Protein AF-A0A963ST55-F1 (afdb_monomer_lite)

Foldseek 3Di:
DPDDPPPVPPPVPDDPPVPPPPPQDPLVVVLVPLLSSLVSVLVVQFQQSLQVQLVVCVVVLVNVSNLVSLVSQQDDDPDPDDDPPDCPVVHDVVSDDDDPVVLPDGTNSSSLVVQLVCQCVVRVHDRDNPSSVVSVVSNVVD

pLDDT: mean 76.6, std 19.97, range [40.03, 98.5]

Sequence (142 aa):
MKKIVWIISILFGSFYLASCGTMHTDCTTLINDRDAYRQCTANQGNAVSQFELGVAAFDREDYKTAISWLKRAAKPRLTKREAYIDQPTGSRRDLAYEEDKNMGTPGHQGAQRLLVRIYEEGIGVPVNHKEAERYRQMIQAQ

Radius of gyration: 22.93 Å; chains: 1; bounding box: 87×28×39 Å

Structure (mmCIF, N/CA/C/O backbone):
data_AF-A0A963ST55-F1
#
_entry.id   AF-A0A963ST55-F1
#
loop_
_atom_site.group_PDB
_atom_site.id
_atom_site.type_symbol
_atom_site.label_atom_id
_atom_site.label_alt_id
_atom_site.label_comp_id
_atom_site.label_asym_id
_atom_site.label_entity_id
_atom_site.label_seq_id
_atom_site.pdbx_PDB_ins_code
_atom_site.Cartn_x
_atom_site.Cartn_y
_atom_site.Cartn_z
_atom_site.occupancy
_atom_site.B_iso_or_equiv
_atom_site.auth_seq_id
_atom_site.auth_comp_id
_atom_site.auth_asym_id
_atom_site.auth_atom_id
_atom_site.pdbx_PDB_model_num
ATOM 1 N N . MET A 1 1 ? 72.071 3.417 16.080 1.00 48.00 1 MET A N 1
ATOM 2 C CA . MET A 1 1 ? 70.942 4.041 15.350 1.00 48.00 1 MET A CA 1
ATOM 3 C C . MET A 1 1 ? 70.194 2.990 14.521 1.00 48.00 1 MET A C 1
ATOM 5 O O . MET A 1 1 ? 70.313 2.976 13.309 1.00 48.00 1 MET A O 1
ATOM 9 N N . LYS A 1 2 ? 69.488 2.048 15.161 1.00 49.12 2 LYS A N 1
ATOM 10 C CA . LYS A 1 2 ? 68.652 1.020 14.501 1.00 49.12 2 LYS A CA 1
ATOM 11 C C . LYS A 1 2 ? 67.560 0.561 15.483 1.00 49.12 2 LYS A C 1
ATOM 13 O O . LYS A 1 2 ? 67.563 -0.578 15.923 1.00 49.12 2 LYS A O 1
ATOM 18 N N . LYS A 1 3 ? 66.715 1.490 15.946 1.00 48.88 3 LYS A N 1
ATOM 19 C CA . LYS A 1 3 ? 65.596 1.218 16.878 1.00 48.88 3 LYS A CA 1
ATOM 20 C C . LYS A 1 3 ? 64.367 2.107 16.599 1.00 48.88 3 LYS A C 1
ATOM 22 O O . LYS A 1 3 ? 63.701 2.534 17.527 1.00 48.88 3 LYS A O 1
ATOM 27 N N . ILE A 1 4 ? 64.102 2.438 15.329 1.00 51.84 4 ILE A N 1
ATOM 28 C CA . ILE A 1 4 ? 62.965 3.305 14.928 1.00 51.84 4 ILE A CA 1
ATOM 29 C C . ILE A 1 4 ? 62.045 2.620 13.892 1.00 51.84 4 ILE A C 1
ATOM 31 O O . ILE A 1 4 ? 60.977 3.118 13.571 1.00 51.84 4 ILE A O 1
ATOM 35 N N . VAL A 1 5 ? 62.386 1.418 13.416 1.00 49.50 5 VAL A N 1
ATOM 36 C CA . VAL A 1 5 ? 61.607 0.732 12.361 1.00 49.50 5 VAL A CA 1
ATOM 37 C C . VAL A 1 5 ? 60.425 -0.092 12.914 1.00 49.50 5 VAL A C 1
ATOM 39 O O . VAL A 1 5 ? 59.561 -0.505 12.156 1.00 49.50 5 VAL A O 1
ATOM 42 N N . TRP A 1 6 ? 60.311 -0.277 14.233 1.00 41.94 6 TRP A N 1
ATOM 43 C CA . TRP A 1 6 ? 59.302 -1.160 14.854 1.00 41.94 6 TRP A CA 1
ATOM 44 C C . TRP A 1 6 ? 58.075 -0.444 15.457 1.00 41.94 6 TRP A C 1
ATOM 46 O O . TRP A 1 6 ? 57.359 -1.035 16.257 1.00 41.94 6 TRP A O 1
ATOM 56 N N . ILE A 1 7 ? 57.815 0.822 15.098 1.00 47.94 7 ILE A N 1
ATOM 57 C CA . ILE A 1 7 ? 56.638 1.584 15.588 1.00 47.94 7 ILE A CA 1
ATOM 58 C C . ILE A 1 7 ? 55.685 2.008 14.449 1.00 47.94 7 ILE A C 1
ATOM 60 O O . ILE A 1 7 ? 54.562 2.430 14.701 1.00 47.94 7 ILE A O 1
ATOM 64 N N . ILE A 1 8 ? 56.041 1.792 13.178 1.00 48.75 8 ILE A N 1
ATOM 65 C CA . ILE A 1 8 ? 55.172 2.146 12.031 1.00 48.75 8 ILE A CA 1
ATOM 66 C C . ILE A 1 8 ? 54.191 1.001 11.672 1.00 48.75 8 ILE A C 1
ATOM 68 O O . ILE A 1 8 ? 53.430 1.086 10.716 1.00 48.75 8 ILE A O 1
ATOM 72 N N . SER A 1 9 ? 54.130 -0.065 12.478 1.00 50.47 9 SER A N 1
ATOM 73 C CA . SER A 1 9 ? 53.212 -1.200 12.274 1.00 50.47 9 SER A CA 1
ATOM 74 C C . SER A 1 9 ? 51.870 -1.098 13.023 1.00 50.47 9 SER A C 1
ATOM 76 O O . SER A 1 9 ? 51.127 -2.072 13.027 1.00 50.47 9 SER A O 1
ATOM 78 N N . ILE A 1 10 ? 51.519 0.038 13.650 1.00 54.97 10 ILE A N 1
ATOM 79 C CA . ILE A 1 10 ? 50.287 0.163 14.473 1.00 54.97 10 ILE A CA 1
ATOM 80 C C . ILE A 1 10 ? 49.480 1.446 14.169 1.00 54.97 10 ILE A C 1
ATOM 82 O O . ILE A 1 10 ? 48.872 2.031 15.053 1.00 54.97 10 ILE A O 1
ATOM 86 N N . LEU A 1 11 ? 49.436 1.911 12.915 1.00 49.62 11 LEU A N 1
ATOM 87 C CA . LEU A 1 11 ? 48.502 2.978 12.490 1.00 49.62 11 LEU A CA 1
ATOM 88 C C . LEU A 1 11 ? 47.920 2.742 11.083 1.00 49.62 11 LEU A C 1
ATOM 90 O O . LEU A 1 11 ? 47.660 3.672 10.333 1.00 49.62 11 LEU A O 1
ATOM 94 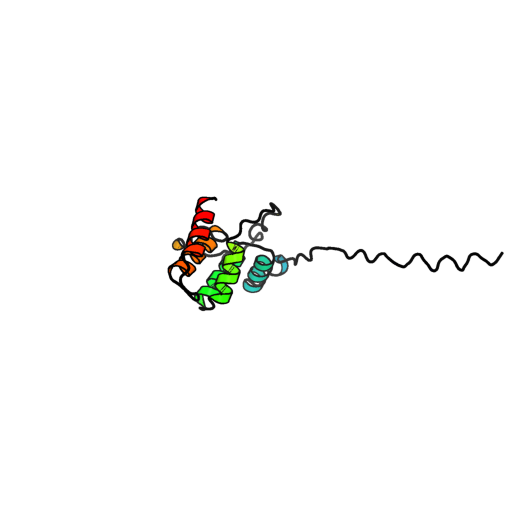N N . PHE A 1 12 ? 47.699 1.480 10.717 1.00 51.16 12 PHE A N 1
ATOM 95 C CA . PHE A 1 12 ? 46.837 1.101 9.584 1.00 51.16 12 PHE A CA 1
ATOM 96 C C . PHE A 1 12 ? 45.724 0.139 10.028 1.00 51.16 12 PHE A C 1
ATOM 98 O O . PHE A 1 12 ? 45.169 -0.623 9.245 1.00 51.16 12 PHE A O 1
ATOM 105 N N . GLY A 1 13 ? 45.398 0.166 11.320 1.00 51.62 13 GLY A N 1
ATOM 106 C CA . GLY A 1 13 ? 44.184 -0.423 11.859 1.00 51.62 13 GLY A CA 1
ATOM 107 C C . GLY A 1 13 ? 43.203 0.699 12.162 1.00 51.62 13 GLY A C 1
ATOM 108 O O . GLY A 1 13 ? 43.531 1.592 12.938 1.00 51.62 13 GLY A O 1
ATOM 109 N N . SER A 1 14 ? 41.994 0.602 11.611 1.00 56.62 14 SER A N 1
ATOM 110 C CA . SER A 1 14 ? 40.828 1.450 11.923 1.00 56.62 14 SER A CA 1
ATOM 111 C C . SER A 1 14 ? 40.662 2.714 11.075 1.00 56.62 14 SER A C 1
ATOM 113 O O . SER A 1 14 ? 40.569 3.824 11.586 1.00 56.62 14 SER A O 1
ATOM 115 N N . PHE A 1 15 ? 40.492 2.537 9.766 1.00 55.53 15 PHE A N 1
ATOM 116 C CA . PHE A 1 15 ? 39.628 3.446 9.009 1.00 55.53 15 PHE A CA 1
ATOM 117 C C . PHE A 1 15 ? 38.734 2.670 8.042 1.00 55.53 15 PHE A C 1
ATOM 119 O O . PHE A 1 15 ? 38.622 2.977 6.863 1.00 55.53 15 PHE A O 1
ATOM 126 N N . TYR A 1 16 ? 38.056 1.648 8.565 1.00 53.62 16 TYR A N 1
ATOM 127 C CA . TYR A 1 16 ? 36.744 1.315 8.029 1.00 53.62 16 TYR A CA 1
ATOM 128 C C . TYR A 1 16 ? 35.765 2.293 8.672 1.00 53.62 16 TYR A C 1
ATOM 130 O O . TYR A 1 16 ? 35.076 1.963 9.635 1.00 53.62 16 TYR A O 1
ATOM 138 N N . LEU A 1 17 ? 35.716 3.524 8.151 1.00 55.56 17 LEU A N 1
ATOM 139 C CA . LEU A 1 17 ? 34.446 4.230 8.181 1.00 55.56 17 LEU A CA 1
ATOM 140 C C . LEU A 1 17 ? 33.498 3.323 7.405 1.00 55.56 17 LEU A C 1
ATOM 142 O O . LEU A 1 17 ? 33.569 3.242 6.178 1.00 55.56 17 LEU A O 1
ATOM 146 N N . ALA A 1 18 ? 32.658 2.589 8.132 1.00 54.66 18 ALA A N 1
ATOM 147 C CA . ALA A 1 18 ? 31.413 2.098 7.589 1.00 54.66 18 ALA A CA 1
ATOM 148 C C . ALA A 1 18 ? 30.687 3.346 7.093 1.00 54.66 18 ALA A C 1
ATOM 150 O O . ALA A 1 18 ? 30.054 4.069 7.863 1.00 54.66 18 ALA A O 1
ATOM 151 N N . SER A 1 19 ? 30.900 3.660 5.816 1.00 51.22 19 SER A N 1
ATOM 152 C CA . SER A 1 19 ? 30.135 4.663 5.116 1.00 51.22 19 SER A CA 1
ATOM 153 C C . SER A 1 19 ? 28.698 4.200 5.257 1.00 51.22 19 SER A C 1
ATOM 155 O O . SER A 1 19 ? 28.274 3.237 4.619 1.00 51.22 19 SER A O 1
ATOM 157 N N . CYS A 1 20 ? 27.953 4.863 6.138 1.00 55.75 20 CYS A N 1
ATOM 158 C CA . CYS A 1 20 ? 26.502 4.871 6.117 1.00 55.75 20 CYS A CA 1
ATOM 159 C C . CYS A 1 20 ? 26.086 5.675 4.873 1.00 55.75 20 CYS A C 1
ATOM 161 O O . CYS A 1 20 ? 25.461 6.727 4.953 1.00 55.75 20 CYS A O 1
ATOM 163 N N . GLY A 1 21 ? 26.554 5.232 3.706 1.00 51.38 21 GLY A N 1
ATOM 164 C CA . GLY A 1 21 ? 26.106 5.708 2.423 1.00 51.38 21 GLY A CA 1
ATOM 165 C C . GLY A 1 21 ? 24.749 5.077 2.235 1.00 51.38 21 GLY A C 1
ATOM 166 O O . GLY A 1 21 ? 24.641 3.869 2.038 1.00 51.38 21 GLY A O 1
ATOM 167 N N . THR A 1 22 ? 23.700 5.879 2.354 1.00 56.22 22 THR A N 1
ATOM 168 C CA . THR A 1 22 ? 22.380 5.491 1.878 1.00 56.22 22 THR A CA 1
ATOM 169 C C . THR A 1 22 ? 22.542 5.074 0.419 1.00 56.22 22 THR A C 1
ATOM 171 O O . THR A 1 22 ? 22.755 5.928 -0.441 1.00 56.22 22 THR A O 1
ATOM 174 N N . MET A 1 23 ? 22.521 3.768 0.150 1.00 52.22 23 MET A N 1
ATOM 175 C CA . MET A 1 23 ? 22.602 3.217 -1.198 1.00 52.22 23 MET A CA 1
ATOM 176 C C . MET A 1 23 ? 21.288 3.547 -1.909 1.00 52.22 23 MET A C 1
ATOM 178 O O . MET A 1 23 ? 20.337 2.771 -1.899 1.00 52.22 23 MET A O 1
ATOM 182 N N . HIS A 1 24 ? 21.200 4.769 -2.427 1.00 65.88 24 HIS A N 1
ATOM 183 C CA . HIS A 1 24 ? 20.082 5.237 -3.224 1.00 65.88 24 HIS A CA 1
ATOM 184 C C . HIS A 1 24 ? 20.303 4.745 -4.653 1.00 65.88 24 HIS A C 1
ATOM 186 O O . HIS A 1 24 ? 21.214 5.199 -5.340 1.00 65.88 24 HIS A O 1
ATOM 192 N N . THR A 1 25 ? 19.518 3.757 -5.076 1.00 77.56 25 THR A N 1
ATOM 193 C CA . THR A 1 25 ? 19.545 3.258 -6.454 1.00 77.56 25 THR A CA 1
ATOM 194 C C . THR A 1 25 ? 19.065 4.353 -7.400 1.00 77.56 25 THR A C 1
ATOM 196 O O . THR A 1 25 ? 17.978 4.880 -7.208 1.00 77.56 25 THR A O 1
ATOM 199 N N . ASP A 1 26 ? 19.822 4.701 -8.435 1.00 85.06 26 ASP A N 1
ATOM 200 C CA . ASP A 1 26 ? 19.336 5.656 -9.431 1.00 85.06 26 ASP A CA 1
ATOM 201 C C . ASP A 1 26 ? 18.260 5.005 -10.319 1.00 85.06 26 ASP A C 1
ATOM 203 O O . ASP A 1 26 ? 18.560 4.309 -11.293 1.00 85.06 26 ASP A O 1
ATOM 207 N N . CYS A 1 27 ? 16.988 5.222 -9.969 1.00 84.88 27 CYS A N 1
ATOM 208 C CA . CYS A 1 27 ? 15.857 4.673 -10.713 1.00 84.88 27 CYS A CA 1
ATOM 209 C C . CYS A 1 27 ? 15.708 5.291 -12.111 1.00 84.88 27 CYS A C 1
ATOM 211 O O . CYS A 1 27 ? 15.011 4.711 -12.938 1.00 84.88 27 CYS A O 1
ATOM 213 N N . THR A 1 28 ? 16.344 6.431 -12.417 1.00 82.62 28 THR A N 1
ATOM 214 C CA . THR A 1 28 ? 16.222 7.066 -13.744 1.00 82.62 28 THR A CA 1
ATOM 215 C C . THR A 1 28 ? 16.809 6.194 -14.854 1.00 82.62 28 THR A C 1
ATOM 217 O O . THR A 1 28 ? 16.308 6.194 -15.977 1.00 82.62 28 THR A O 1
ATOM 220 N N . THR A 1 29 ? 17.786 5.351 -14.515 1.00 85.81 29 THR A N 1
ATOM 221 C CA . THR A 1 29 ? 18.357 4.341 -15.418 1.00 85.81 29 THR A CA 1
ATOM 222 C C . THR A 1 29 ? 17.340 3.287 -15.875 1.00 85.81 29 THR A C 1
ATOM 224 O O . THR A 1 29 ? 17.538 2.645 -16.905 1.00 85.81 29 THR A O 1
ATOM 227 N N . LEU A 1 30 ? 16.227 3.134 -15.148 1.00 85.62 30 LEU A N 1
ATOM 228 C CA . LEU A 1 30 ? 15.174 2.151 -15.406 1.00 85.62 30 LEU A CA 1
ATOM 229 C C . LEU A 1 30 ? 13.970 2.738 -16.151 1.00 85.62 30 LEU A C 1
ATOM 231 O O . LEU A 1 30 ? 12.982 2.040 -16.326 1.00 85.62 30 LEU A O 1
ATOM 235 N N . ILE A 1 31 ? 14.025 3.989 -16.618 1.00 80.94 31 ILE A N 1
ATOM 236 C CA . ILE A 1 31 ? 12.889 4.672 -17.270 1.00 80.94 31 ILE A CA 1
ATOM 237 C C . ILE A 1 31 ? 12.282 3.897 -18.458 1.00 80.94 31 ILE A C 1
ATOM 239 O O . ILE A 1 31 ? 11.104 4.055 -18.768 1.00 80.94 31 ILE A O 1
ATOM 243 N N . ASN A 1 32 ? 13.072 3.043 -19.116 1.00 81.12 32 ASN A N 1
ATOM 244 C CA . ASN A 1 32 ? 12.623 2.231 -20.250 1.00 81.12 32 ASN A CA 1
ATOM 245 C C . ASN A 1 32 ? 11.819 0.986 -19.836 1.00 81.12 32 ASN A C 1
ATOM 247 O O . ASN A 1 32 ? 11.132 0.406 -20.675 1.00 81.12 32 ASN A O 1
ATOM 251 N N . ASP A 1 33 ? 11.893 0.585 -18.567 1.00 86.25 33 ASP A N 1
ATOM 252 C CA . ASP A 1 33 ? 11.123 -0.510 -17.986 1.00 86.25 33 ASP A CA 1
ATOM 253 C C . ASP A 1 33 ? 10.186 0.058 -16.916 1.00 86.25 33 ASP A C 1
ATOM 255 O O . ASP A 1 33 ? 10.581 0.387 -15.796 1.00 86.25 33 ASP A O 1
ATOM 259 N N . ARG A 1 34 ? 8.908 0.170 -17.285 1.00 81.12 34 ARG A N 1
ATOM 260 C CA . ARG A 1 34 ? 7.843 0.697 -16.428 1.00 81.12 34 ARG A CA 1
ATOM 261 C C . ARG A 1 34 ? 7.780 -0.008 -15.079 1.00 81.12 34 ARG A C 1
ATOM 263 O O . ARG A 1 34 ? 7.631 0.655 -14.052 1.00 81.12 34 ARG A O 1
ATOM 270 N N . ASP A 1 35 ? 7.853 -1.334 -15.081 1.00 85.81 35 ASP A N 1
ATOM 271 C CA . ASP A 1 35 ? 7.636 -2.126 -13.878 1.00 85.81 35 ASP A CA 1
ATOM 272 C C . ASP A 1 35 ? 8.873 -2.069 -12.979 1.00 85.81 35 ASP A C 1
ATOM 274 O O . ASP A 1 35 ? 8.739 -1.872 -11.768 1.00 85.81 35 ASP A O 1
ATOM 278 N N . ALA A 1 36 ? 10.074 -2.117 -13.563 1.00 88.81 36 ALA A N 1
ATOM 279 C CA . ALA A 1 36 ? 11.317 -1.920 -12.822 1.00 88.81 36 ALA A CA 1
ATOM 280 C C . ALA A 1 36 ? 11.417 -0.505 -12.230 1.00 88.81 36 ALA A C 1
ATOM 282 O O . ALA A 1 36 ? 11.784 -0.360 -11.060 1.00 88.81 36 ALA A O 1
ATOM 283 N N . TYR A 1 37 ? 11.043 0.532 -12.987 1.00 87.12 37 TYR A N 1
ATOM 284 C CA . TYR A 1 37 ? 10.996 1.911 -12.501 1.00 87.12 37 TYR A CA 1
ATOM 285 C C . TYR A 1 37 ? 10.018 2.053 -11.332 1.00 87.12 37 TYR A C 1
ATOM 287 O O . TYR A 1 37 ? 10.419 2.490 -10.250 1.00 87.12 37 TYR A O 1
ATOM 295 N N . ARG A 1 38 ? 8.764 1.606 -11.505 1.00 86.12 38 ARG A N 1
ATOM 296 C CA . ARG A 1 38 ? 7.729 1.636 -10.458 1.00 86.12 38 ARG A CA 1
ATOM 297 C C . ARG A 1 38 ? 8.189 0.902 -9.200 1.00 86.12 38 ARG A C 1
ATOM 299 O O . ARG A 1 38 ? 8.021 1.405 -8.090 1.00 86.12 38 ARG A O 1
ATOM 306 N N . GLN A 1 39 ? 8.795 -0.273 -9.352 1.00 90.62 39 GLN A N 1
ATOM 307 C CA . GLN A 1 39 ? 9.303 -1.056 -8.229 1.00 90.62 39 GLN A CA 1
ATOM 308 C C . GLN A 1 39 ? 10.456 -0.345 -7.510 1.00 90.62 39 GLN A C 1
ATOM 310 O O . GLN A 1 39 ? 10.471 -0.274 -6.277 1.00 90.62 39 GLN A O 1
ATOM 315 N N . CYS A 1 40 ? 11.407 0.202 -8.269 1.00 89.31 40 CYS A N 1
ATOM 316 C CA . CYS A 1 40 ? 12.559 0.926 -7.743 1.00 89.31 40 CYS A CA 1
ATOM 317 C C . CYS A 1 40 ? 12.117 2.132 -6.915 1.00 89.31 40 CYS A C 1
ATOM 319 O O . CYS A 1 40 ? 12.498 2.286 -5.752 1.00 89.31 40 CYS A O 1
ATOM 321 N N . THR A 1 41 ? 11.239 2.958 -7.464 1.00 86.31 41 THR A N 1
ATOM 322 C CA . THR A 1 41 ? 10.830 4.185 -6.799 1.00 86.31 41 THR A CA 1
ATOM 323 C C . THR A 1 41 ? 9.824 3.954 -5.661 1.00 86.31 41 THR A C 1
ATOM 325 O O . THR A 1 41 ? 9.835 4.681 -4.661 1.00 86.31 41 THR A O 1
ATOM 328 N N . ALA A 1 42 ? 9.000 2.901 -5.731 1.00 89.50 42 ALA A N 1
ATOM 329 C CA . ALA A 1 42 ? 8.184 2.460 -4.601 1.00 89.50 42 ALA A CA 1
ATOM 330 C C . ALA A 1 42 ? 9.056 2.014 -3.414 1.00 89.50 42 ALA A C 1
ATOM 332 O O . ALA A 1 42 ? 8.741 2.312 -2.253 1.00 89.50 42 ALA A O 1
ATOM 333 N N . ASN A 1 43 ? 10.187 1.352 -3.688 1.00 89.38 43 ASN A N 1
ATOM 334 C CA . ASN A 1 43 ? 11.170 0.980 -2.667 1.00 89.38 43 ASN A CA 1
ATOM 335 C C . ASN A 1 43 ? 11.818 2.205 -2.010 1.00 89.38 43 ASN A C 1
ATOM 337 O O . ASN A 1 43 ? 12.082 2.175 -0.810 1.00 89.38 43 ASN A O 1
ATOM 341 N N . GLN A 1 44 ? 11.973 3.303 -2.750 1.00 85.62 44 GLN A N 1
ATOM 342 C CA . GLN A 1 44 ? 12.482 4.575 -2.228 1.00 85.62 44 GLN A CA 1
ATOM 343 C C . GLN A 1 44 ? 11.460 5.396 -1.436 1.00 85.62 44 GLN A C 1
ATOM 345 O O . GLN A 1 44 ? 11.809 6.421 -0.847 1.00 85.62 44 GLN A O 1
ATOM 350 N N . GLY A 1 45 ? 10.204 4.952 -1.376 1.00 84.56 45 GLY A N 1
ATOM 351 C CA . GLY A 1 45 ? 9.183 5.619 -0.575 1.00 84.56 45 GLY A CA 1
ATOM 352 C C . GLY A 1 45 ? 8.200 6.466 -1.369 1.00 84.56 45 GLY A C 1
ATOM 353 O O . GLY A 1 45 ? 7.488 7.257 -0.754 1.00 84.56 45 GLY A O 1
ATOM 354 N N . ASN A 1 46 ? 8.140 6.340 -2.695 1.00 86.12 46 ASN A N 1
ATOM 355 C CA . ASN A 1 46 ? 7.120 7.057 -3.441 1.00 86.12 46 ASN A CA 1
ATOM 356 C C . ASN A 1 46 ? 5.727 6.534 -3.140 1.00 86.12 46 ASN A C 1
ATOM 358 O O . ASN A 1 46 ? 5.429 5.375 -3.419 1.00 86.12 46 ASN A O 1
ATOM 362 N N . ALA A 1 47 ? 4.863 7.402 -2.632 1.00 86.75 47 ALA A N 1
ATOM 363 C CA . ALA A 1 47 ? 3.510 6.995 -2.308 1.00 86.75 47 ALA A CA 1
ATOM 364 C C . ALA A 1 47 ? 2.697 6.624 -3.554 1.00 86.75 47 ALA A C 1
ATOM 366 O O . ALA A 1 47 ? 1.919 5.683 -3.474 1.00 86.75 47 ALA A O 1
ATOM 367 N N . VAL A 1 48 ? 2.884 7.307 -4.691 1.00 86.94 48 VAL A N 1
ATOM 368 C CA . VAL A 1 48 ? 2.159 7.015 -5.941 1.00 86.94 48 VAL A CA 1
ATOM 369 C C . VAL A 1 48 ? 2.529 5.627 -6.468 1.00 86.94 48 VAL A C 1
ATOM 371 O O . VAL A 1 48 ? 1.654 4.781 -6.572 1.00 86.94 48 VAL A O 1
ATOM 374 N N . SER A 1 49 ? 3.810 5.312 -6.662 1.00 88.12 49 SER A N 1
ATOM 375 C CA . SER A 1 49 ? 4.247 3.980 -7.098 1.00 88.12 49 SER A CA 1
ATOM 376 C C . SER A 1 49 ? 3.928 2.886 -6.077 1.00 88.12 49 SER A C 1
ATOM 378 O O . SER A 1 49 ? 3.599 1.769 -6.461 1.00 88.12 49 SER A O 1
ATOM 380 N N . GLN A 1 50 ? 3.979 3.179 -4.771 1.00 92.62 50 GLN A N 1
ATOM 381 C CA . GLN A 1 50 ? 3.503 2.234 -3.753 1.00 92.62 50 GLN A CA 1
ATOM 382 C C . GLN A 1 50 ? 1.996 1.990 -3.870 1.00 92.62 50 GLN A C 1
ATOM 384 O O . GLN A 1 50 ? 1.558 0.851 -3.748 1.00 92.62 50 GLN A O 1
ATOM 389 N N . PHE A 1 51 ? 1.205 3.031 -4.121 1.00 91.56 51 PHE A N 1
ATOM 390 C CA . PHE A 1 51 ? -0.226 2.903 -4.364 1.00 91.56 51 PHE A CA 1
ATOM 391 C C . PHE A 1 51 ? -0.498 2.086 -5.632 1.00 91.56 51 PHE A C 1
ATOM 393 O O . PHE A 1 51 ? -1.268 1.136 -5.565 1.00 91.56 51 PHE A O 1
ATOM 400 N N . GLU A 1 52 ? 0.205 2.357 -6.733 1.00 90.06 52 GLU A N 1
ATOM 401 C CA . GLU A 1 52 ? 0.103 1.598 -7.986 1.00 90.06 52 GLU A CA 1
ATOM 402 C C . GLU A 1 52 ? 0.415 0.108 -7.805 1.00 90.06 52 GLU A C 1
ATOM 404 O O . GLU A 1 52 ? -0.342 -0.740 -8.269 1.00 90.06 52 GLU A O 1
ATOM 409 N N . LEU A 1 53 ? 1.502 -0.233 -7.100 1.00 93.00 53 LEU A N 1
ATOM 410 C CA . LEU A 1 53 ? 1.817 -1.631 -6.778 1.00 93.00 53 LEU A CA 1
ATOM 411 C C . LEU A 1 53 ? 0.750 -2.263 -5.876 1.00 93.00 53 LEU A C 1
ATOM 413 O O . LEU A 1 53 ? 0.464 -3.453 -6.003 1.00 93.00 53 LEU A O 1
ATOM 417 N N . GLY A 1 54 ? 0.164 -1.471 -4.975 1.00 94.88 54 GLY A N 1
ATOM 418 C CA . GLY A 1 54 ? -0.946 -1.882 -4.125 1.00 94.88 54 GLY A CA 1
ATOM 419 C C . GLY A 1 54 ? -2.204 -2.215 -4.923 1.00 94.88 54 GLY A C 1
ATOM 420 O O . GLY A 1 54 ? -2.757 -3.294 -4.737 1.00 94.88 54 GLY A O 1
ATOM 421 N N . VAL A 1 55 ? -2.612 -1.335 -5.839 1.00 92.50 55 VAL A N 1
ATOM 422 C CA . VAL A 1 55 ? -3.765 -1.534 -6.733 1.00 92.50 55 VAL A CA 1
ATOM 423 C C . VAL A 1 55 ? -3.523 -2.716 -7.667 1.00 92.50 55 VAL A C 1
ATOM 425 O O . VAL A 1 55 ? -4.332 -3.631 -7.710 1.00 92.50 55 VAL A O 1
ATOM 428 N N . ALA A 1 56 ? -2.355 -2.798 -8.307 1.00 91.81 56 ALA A N 1
ATOM 429 C CA . ALA A 1 56 ? -2.030 -3.921 -9.184 1.00 91.81 56 ALA A CA 1
ATOM 430 C C . ALA A 1 56 ? -2.001 -5.274 -8.448 1.00 91.81 56 ALA A C 1
ATOM 432 O O . ALA A 1 56 ? -2.226 -6.321 -9.052 1.00 91.81 56 ALA A O 1
ATOM 433 N N . ALA A 1 57 ? -1.662 -5.300 -7.156 1.00 96.00 57 ALA A N 1
ATOM 434 C CA . ALA A 1 57 ? -1.790 -6.502 -6.331 1.00 96.00 57 ALA A CA 1
ATOM 435 C C . ALA A 1 57 ? -3.250 -6.779 -5.940 1.00 96.00 57 ALA A C 1
ATOM 437 O O . ALA A 1 57 ? -3.658 -7.936 -5.941 1.00 96.00 57 ALA A O 1
ATOM 438 N N . PHE A 1 58 ? -4.031 -5.734 -5.654 1.00 94.94 58 PHE A N 1
ATOM 439 C CA . PHE A 1 58 ? -5.455 -5.830 -5.339 1.00 94.94 58 PHE A CA 1
ATOM 440 C C . PHE A 1 58 ? -6.258 -6.404 -6.515 1.00 94.94 58 PHE A C 1
ATOM 442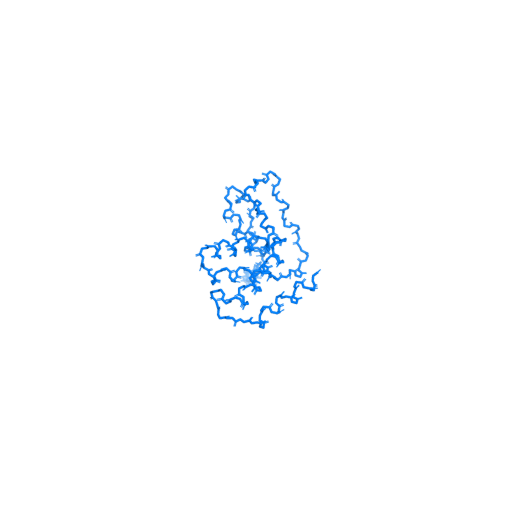 O O . PHE A 1 58 ? -7.025 -7.338 -6.316 1.00 94.94 58 PHE A O 1
ATOM 449 N N . ASP A 1 59 ? -6.007 -5.927 -7.737 1.00 92.19 59 ASP A N 1
ATOM 450 C CA . ASP A 1 59 ? -6.662 -6.398 -8.968 1.00 92.19 59 ASP A CA 1
ATOM 451 C C . ASP A 1 59 ? -6.328 -7.861 -9.294 1.00 92.19 59 ASP A C 1
ATOM 453 O O . ASP A 1 59 ? -7.096 -8.557 -9.952 1.00 92.19 59 ASP A O 1
ATOM 457 N N . ARG A 1 60 ? -5.172 -8.342 -8.821 1.00 96.12 60 ARG A N 1
ATOM 458 C CA . ARG A 1 60 ? -4.752 -9.750 -8.909 1.00 96.12 60 ARG A CA 1
ATOM 459 C C . ARG A 1 60 ? -5.226 -10.592 -7.722 1.00 96.12 60 ARG A C 1
ATOM 461 O O . ARG A 1 60 ? -4.779 -11.726 -7.582 1.00 96.12 60 ARG A O 1
ATOM 468 N N . GLU A 1 61 ? -6.060 -10.027 -6.850 1.00 96.06 61 GLU A N 1
ATOM 469 C CA . GLU A 1 61 ? -6.568 -10.644 -5.620 1.00 96.06 61 GLU A CA 1
ATOM 470 C C . GLU A 1 61 ? -5.471 -11.062 -4.614 1.00 96.06 61 GLU A C 1
ATOM 472 O O . GLU A 1 61 ? -5.724 -11.788 -3.650 1.00 96.06 61 GLU A O 1
ATOM 477 N N . ASP A 1 62 ? -4.242 -10.549 -4.760 1.00 98.12 62 ASP A N 1
ATOM 478 C CA . ASP A 1 62 ? -3.177 -10.682 -3.760 1.00 98.12 62 ASP A CA 1
ATOM 479 C C . ASP A 1 62 ? -3.339 -9.595 -2.690 1.00 98.12 62 ASP A C 1
ATOM 481 O O . ASP A 1 62 ? -2.558 -8.642 -2.564 1.00 98.12 62 ASP A O 1
ATOM 485 N N . TYR A 1 63 ? -4.404 -9.739 -1.902 1.00 97.62 63 TYR A N 1
ATOM 486 C CA . TYR A 1 63 ? -4.799 -8.753 -0.898 1.00 97.62 63 TYR A CA 1
ATOM 487 C C . TYR A 1 63 ? -3.733 -8.543 0.180 1.00 97.62 63 TYR A C 1
ATOM 489 O O . TYR A 1 63 ? -3.579 -7.437 0.701 1.00 97.62 63 TYR A O 1
ATOM 497 N N . LYS A 1 64 ? -2.937 -9.571 0.497 1.00 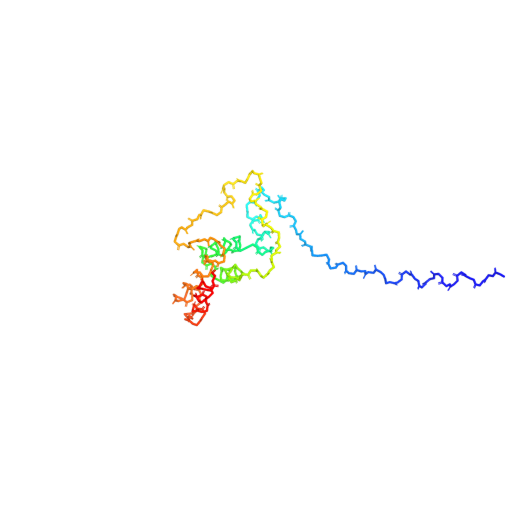98.06 64 LYS A N 1
ATOM 498 C CA . LYS A 1 64 ? -1.845 -9.455 1.471 1.00 98.06 64 LYS A CA 1
ATOM 499 C C . LYS A 1 64 ? -0.768 -8.494 0.967 1.00 98.06 64 LYS A C 1
ATOM 501 O O . LYS A 1 64 ? -0.348 -7.598 1.708 1.00 98.06 64 LYS A O 1
ATOM 506 N N . THR A 1 65 ? -0.333 -8.661 -0.280 1.00 97.56 65 THR A N 1
ATOM 507 C CA . THR A 1 65 ? 0.644 -7.766 -0.909 1.00 97.56 65 THR A CA 1
ATOM 508 C C . THR A 1 65 ? 0.052 -6.377 -1.131 1.00 97.56 65 THR A C 1
ATOM 510 O O . THR A 1 65 ? 0.717 -5.384 -0.827 1.00 97.56 65 THR A O 1
ATOM 513 N N . ALA A 1 66 ? -1.213 -6.290 -1.554 1.00 97.81 66 ALA A N 1
ATOM 514 C CA . ALA A 1 66 ? -1.921 -5.025 -1.729 1.00 97.81 66 ALA A CA 1
ATOM 515 C C . ALA A 1 66 ? -1.930 -4.198 -0.438 1.00 97.81 66 ALA A C 1
ATOM 517 O O . ALA A 1 66 ? -1.427 -3.074 -0.408 1.00 97.81 66 ALA A O 1
ATOM 518 N N . ILE A 1 67 ? -2.405 -4.780 0.667 1.00 98.06 67 ILE A N 1
ATOM 519 C CA . ILE A 1 67 ? -2.468 -4.113 1.973 1.00 98.06 67 ILE A CA 1
ATOM 520 C C . ILE A 1 67 ? -1.077 -3.661 2.426 1.00 98.06 67 ILE A C 1
ATOM 522 O O . ILE A 1 67 ? -0.936 -2.562 2.962 1.00 98.06 67 ILE A O 1
ATOM 526 N N . SER A 1 68 ? -0.039 -4.473 2.208 1.00 97.50 68 SER A N 1
ATOM 527 C CA . SER A 1 68 ? 1.341 -4.107 2.553 1.00 97.50 68 SER A CA 1
ATOM 528 C C . SER A 1 68 ? 1.787 -2.822 1.845 1.00 97.50 68 SER A C 1
ATOM 530 O O . SER A 1 68 ? 2.264 -1.881 2.490 1.00 97.50 68 SER A O 1
ATOM 532 N N . TRP A 1 69 ? 1.582 -2.747 0.529 1.00 96.69 69 TRP A N 1
ATOM 533 C CA . TRP A 1 69 ? 1.949 -1.582 -0.272 1.00 96.69 69 TRP A CA 1
ATOM 534 C C . TRP A 1 69 ? 1.105 -0.352 0.059 1.00 96.69 69 TRP A C 1
ATOM 536 O O . TRP A 1 69 ? 1.658 0.722 0.309 1.00 96.69 69 TRP A O 1
ATOM 546 N N . LEU A 1 70 ? -0.212 -0.519 0.175 1.00 95.69 70 LEU A N 1
ATOM 547 C CA . LEU A 1 70 ? -1.132 0.565 0.515 1.00 95.69 70 LEU A CA 1
ATOM 548 C C . LEU A 1 70 ? -0.823 1.151 1.898 1.00 95.69 70 LEU A C 1
ATOM 550 O O . LEU A 1 70 ? -0.824 2.367 2.072 1.00 95.69 70 LEU A O 1
ATOM 554 N N . LYS A 1 71 ? -0.469 0.322 2.889 1.00 96.00 71 LYS A N 1
ATOM 555 C CA . LYS A 1 71 ? -0.067 0.805 4.223 1.00 96.00 71 LYS A CA 1
ATOM 556 C C . LYS A 1 71 ? 1.184 1.673 4.198 1.00 96.00 71 LYS A C 1
ATOM 558 O O . LYS A 1 71 ? 1.322 2.547 5.055 1.00 96.00 71 LYS A O 1
ATOM 563 N N . ARG A 1 72 ? 2.109 1.410 3.272 1.00 93.75 72 ARG A N 1
ATOM 564 C CA . ARG A 1 72 ? 3.306 2.238 3.074 1.00 93.75 72 ARG A CA 1
ATOM 565 C C . ARG A 1 72 ? 2.925 3.556 2.408 1.00 93.75 72 ARG A C 1
ATOM 567 O O . ARG A 1 72 ? 3.279 4.601 2.947 1.00 93.75 72 ARG A O 1
ATOM 574 N N . ALA A 1 73 ? 2.123 3.491 1.345 1.00 92.25 73 ALA A N 1
ATOM 575 C CA . ALA A 1 73 ? 1.649 4.663 0.615 1.00 92.25 73 ALA A CA 1
ATOM 576 C C . ALA A 1 73 ? 0.825 5.613 1.498 1.00 92.25 73 ALA A C 1
ATOM 578 O O . ALA A 1 73 ? 0.969 6.823 1.398 1.00 92.25 73 ALA A O 1
ATOM 579 N N . ALA A 1 74 ? 0.007 5.080 2.411 1.00 92.81 74 ALA A N 1
ATOM 580 C CA . ALA A 1 74 ? -0.890 5.851 3.272 1.00 92.81 74 ALA A CA 1
ATOM 581 C C . ALA A 1 74 ? -0.188 6.735 4.324 1.00 92.81 74 ALA A C 1
ATOM 583 O O . ALA A 1 74 ? -0.842 7.588 4.931 1.00 92.81 74 ALA A O 1
ATOM 584 N N . LYS A 1 75 ? 1.110 6.531 4.596 1.00 87.81 75 LYS A N 1
ATOM 585 C CA . LYS A 1 75 ? 1.851 7.268 5.633 1.00 87.81 75 LYS A CA 1
ATOM 586 C C . LYS A 1 75 ? 2.464 8.552 5.066 1.00 87.81 75 LYS A C 1
ATOM 588 O O . LYS A 1 75 ? 3.368 8.433 4.244 1.00 87.81 75 LYS A O 1
ATOM 593 N N . PRO A 1 76 ? 2.063 9.756 5.522 1.00 70.25 76 PRO A N 1
ATOM 594 C CA . PRO A 1 76 ? 2.721 10.989 5.099 1.00 70.25 76 PRO A CA 1
ATOM 595 C C . PRO A 1 76 ? 4.204 10.958 5.489 1.00 70.25 76 PRO A C 1
ATOM 597 O O . PRO A 1 76 ? 4.546 10.694 6.646 1.00 70.25 76 PRO A O 1
ATOM 600 N N . ARG A 1 77 ? 5.109 11.192 4.530 1.00 65.25 77 ARG A N 1
ATOM 601 C CA . ARG A 1 77 ? 6.548 11.275 4.828 1.00 65.25 77 ARG A CA 1
ATOM 602 C C . ARG A 1 77 ? 6.841 12.575 5.578 1.00 65.25 77 ARG A C 1
ATOM 604 O O . ARG A 1 77 ? 6.616 13.660 5.059 1.00 65.25 77 ARG A O 1
ATOM 611 N N . LEU A 1 78 ? 7.405 12.447 6.781 1.00 52.84 78 LEU A N 1
ATOM 612 C CA . LEU A 1 78 ? 7.870 13.572 7.607 1.00 52.84 78 LEU A CA 1
ATOM 613 C C . LEU A 1 78 ? 9.059 14.317 6.978 1.00 52.84 78 LEU A C 1
ATOM 615 O O . LEU A 1 78 ? 9.334 15.466 7.313 1.00 52.84 78 LEU A O 1
ATOM 619 N N . THR A 1 79 ? 9.790 13.667 6.072 1.00 45.19 79 THR A N 1
ATOM 620 C CA . THR A 1 79 ? 10.974 14.238 5.440 1.00 45.19 79 THR A CA 1
ATOM 621 C C . THR A 1 79 ? 10.603 14.942 4.143 1.00 45.19 79 THR A C 1
ATOM 623 O O . THR A 1 79 ? 10.368 14.330 3.102 1.00 45.19 79 THR A O 1
ATOM 626 N N . LYS A 1 80 ? 10.620 16.274 4.205 1.00 50.44 80 LYS A N 1
ATOM 627 C CA . LYS A 1 80 ? 10.746 17.143 3.038 1.00 50.44 80 LYS A CA 1
ATOM 628 C C . LYS A 1 80 ? 12.118 16.865 2.414 1.00 50.44 80 LYS A C 1
ATOM 630 O O . LYS A 1 80 ? 13.101 17.490 2.799 1.00 50.44 80 LYS A O 1
ATOM 635 N N . ARG A 1 81 ? 12.239 15.884 1.519 1.00 46.53 81 ARG A N 1
ATOM 636 C CA . ARG A 1 81 ? 13.440 15.789 0.686 1.00 46.53 81 ARG A CA 1
ATOM 637 C C . ARG A 1 81 ? 13.146 15.268 -0.706 1.00 46.53 81 ARG A C 1
ATOM 639 O O . ARG A 1 81 ? 12.588 14.183 -0.851 1.00 46.53 81 ARG A O 1
ATOM 646 N N . GLU A 1 82 ? 13.618 16.133 -1.604 1.00 40.03 82 GLU A N 1
ATOM 647 C CA . GLU A 1 82 ? 13.815 16.064 -3.043 1.00 40.03 82 GLU A CA 1
ATOM 648 C C . GLU A 1 82 ? 12.550 15.679 -3.785 1.00 40.03 82 GLU A C 1
ATOM 650 O O . GLU A 1 82 ? 12.063 14.558 -3.672 1.00 40.03 82 GLU A O 1
ATOM 655 N N . ALA A 1 83 ? 11.998 16.690 -4.473 1.00 42.53 83 ALA A N 1
ATOM 656 C CA . ALA A 1 83 ? 10.979 16.547 -5.495 1.00 42.53 83 ALA A CA 1
ATOM 657 C C . ALA A 1 83 ? 11.196 15.199 -6.157 1.00 42.53 83 ALA A C 1
ATOM 659 O O . ALA A 1 83 ? 12.257 14.957 -6.734 1.00 42.53 83 ALA A O 1
ATOM 660 N N . TYR A 1 84 ? 10.250 14.297 -5.919 1.00 47.50 84 TYR A N 1
ATOM 661 C CA . TYR A 1 84 ? 10.235 13.013 -6.567 1.00 47.50 84 TYR A CA 1
ATOM 662 C C . TYR A 1 84 ? 10.337 13.332 -8.045 1.00 47.50 84 TYR A C 1
ATOM 664 O O . TYR A 1 84 ? 9.401 13.964 -8.530 1.00 47.50 84 TYR A O 1
ATOM 672 N N . ILE A 1 85 ? 11.527 13.087 -8.624 1.00 47.69 85 ILE A N 1
ATOM 673 C CA . ILE A 1 85 ? 11.999 13.733 -9.853 1.00 47.69 85 ILE A CA 1
ATOM 674 C C . ILE A 1 85 ? 10.800 13.846 -10.767 1.00 47.69 85 ILE A C 1
ATOM 676 O O . ILE A 1 85 ? 10.219 12.808 -11.103 1.00 47.69 85 ILE A O 1
ATOM 680 N N . ASP A 1 86 ? 10.388 15.098 -11.021 1.00 43.09 86 ASP A N 1
ATOM 681 C CA . ASP A 1 86 ? 9.309 15.422 -11.944 1.00 43.09 86 ASP A CA 1
ATOM 682 C C . ASP A 1 86 ? 9.427 14.441 -13.088 1.00 43.09 86 ASP A C 1
ATOM 684 O O . ASP A 1 86 ? 10.526 14.317 -13.639 1.00 43.09 86 ASP A O 1
ATOM 688 N N . GLN A 1 87 ? 8.339 13.694 -13.315 1.00 50.41 87 GLN A N 1
ATOM 689 C CA . GLN A 1 87 ? 8.174 12.708 -14.377 1.00 50.41 87 GLN A CA 1
ATOM 690 C C . GLN A 1 87 ? 9.252 12.928 -15.441 1.00 50.41 87 GLN A C 1
ATOM 692 O O . GLN A 1 87 ? 9.176 13.953 -16.124 1.00 50.41 87 GLN A O 1
ATOM 697 N N . PRO A 1 88 ? 10.294 12.075 -15.495 1.00 43.22 88 PRO A N 1
ATOM 698 C CA . PRO A 1 88 ? 11.568 12.415 -16.125 1.00 43.22 88 PRO A CA 1
ATOM 699 C C . PRO A 1 88 ? 11.319 13.083 -17.471 1.00 43.22 88 PRO A C 1
ATOM 701 O O . PRO A 1 88 ? 10.519 12.566 -18.246 1.00 43.22 88 PRO A O 1
ATOM 704 N N . THR A 1 89 ? 11.918 14.249 -17.719 1.00 40.44 89 THR A N 1
ATOM 705 C CA . THR A 1 89 ? 11.671 15.068 -18.915 1.00 40.44 89 THR A CA 1
ATOM 706 C C . THR A 1 89 ? 11.691 14.188 -20.169 1.00 40.44 89 THR A C 1
ATOM 708 O O . THR A 1 89 ? 12.722 13.626 -20.527 1.00 40.44 89 THR A O 1
ATOM 711 N N . GLY A 1 90 ? 10.521 14.024 -20.799 1.00 50.12 90 GLY A N 1
ATOM 712 C CA . GLY A 1 90 ? 10.269 12.970 -21.794 1.00 50.12 90 GLY A CA 1
ATOM 713 C C . GLY A 1 90 ? 9.388 11.811 -21.303 1.00 50.12 90 GLY A C 1
ATOM 714 O O . GLY A 1 90 ? 9.366 10.761 -21.946 1.00 50.12 90 GLY A O 1
ATOM 715 N N . SER A 1 91 ? 8.671 11.977 -20.184 1.00 48.62 91 SER A N 1
ATOM 716 C CA . SER A 1 91 ? 7.915 10.903 -19.548 1.00 48.62 91 SER A CA 1
ATOM 717 C C . SER A 1 91 ? 6.875 10.313 -20.497 1.00 48.62 91 SER A C 1
ATOM 719 O O . SER A 1 91 ? 5.952 10.944 -21.016 1.00 48.62 91 SER A O 1
ATOM 721 N N . ARG A 1 92 ? 7.088 9.033 -20.759 1.00 53.31 92 ARG A N 1
ATOM 722 C CA . ARG A 1 92 ? 6.149 8.120 -21.387 1.00 53.31 92 ARG A CA 1
ATOM 723 C C . ARG A 1 92 ? 4.826 8.207 -20.607 1.00 53.31 92 ARG A C 1
ATOM 725 O O . ARG A 1 92 ? 4.820 7.959 -19.406 1.00 53.31 92 ARG A O 1
ATOM 732 N N . ARG A 1 93 ? 3.718 8.602 -21.259 1.00 56.84 93 ARG A N 1
ATOM 733 C CA . ARG A 1 93 ? 2.382 8.725 -20.623 1.00 56.84 93 ARG A CA 1
ATOM 734 C C . ARG A 1 93 ? 1.941 7.433 -19.936 1.00 56.84 93 ARG A C 1
ATOM 736 O O . ARG A 1 93 ? 1.245 7.488 -18.939 1.00 56.84 93 ARG A O 1
ATOM 743 N N . ASP A 1 94 ? 2.403 6.285 -20.419 1.00 56.97 94 ASP A N 1
ATOM 744 C CA . ASP A 1 94 ? 2.219 4.991 -19.769 1.00 56.97 94 ASP A CA 1
ATOM 745 C C . ASP A 1 94 ? 2.934 4.881 -18.414 1.00 56.97 94 ASP A C 1
ATOM 747 O O . ASP A 1 94 ? 2.541 4.061 -17.601 1.00 56.97 94 ASP A O 1
ATOM 751 N N . LEU A 1 95 ? 3.953 5.677 -18.103 1.00 52.88 95 LEU A N 1
ATOM 752 C CA . LEU A 1 95 ? 4.544 5.703 -16.759 1.00 52.88 95 LEU A CA 1
ATOM 753 C C . LEU A 1 95 ? 3.716 6.531 -15.768 1.00 52.88 95 LEU A C 1
ATOM 755 O O . LEU A 1 95 ? 3.893 6.371 -14.564 1.00 52.88 95 LEU A O 1
ATOM 759 N N . ALA A 1 96 ? 2.831 7.405 -16.255 1.00 55.56 96 ALA A N 1
ATOM 760 C CA . ALA A 1 96 ? 1.881 8.104 -15.407 1.00 55.56 96 ALA A CA 1
ATOM 761 C C . ALA A 1 96 ? 0.726 7.159 -15.054 1.00 55.56 96 ALA A C 1
ATOM 763 O O . ALA A 1 96 ? 0.185 6.460 -15.913 1.00 55.56 96 ALA A O 1
ATOM 764 N N . TYR A 1 97 ? 0.353 7.128 -13.777 1.00 58.66 97 TYR A N 1
ATOM 765 C CA . TYR A 1 97 ? -0.874 6.472 -13.350 1.00 58.66 97 TYR A CA 1
ATOM 766 C C . TYR A 1 97 ? -2.077 7.146 -14.014 1.00 58.66 97 TYR A C 1
ATOM 768 O O . TYR A 1 97 ? -2.280 8.350 -13.849 1.00 58.66 97 TYR A O 1
ATOM 776 N N . GLU A 1 98 ? -2.873 6.366 -14.742 1.00 56.78 98 GLU A N 1
ATOM 777 C CA . GLU A 1 98 ? -4.193 6.794 -15.201 1.00 56.78 98 GLU A CA 1
ATOM 778 C C . GLU A 1 98 ? -5.098 6.933 -13.970 1.00 56.78 98 GLU A C 1
ATOM 780 O O . GLU A 1 98 ? -5.327 5.978 -13.227 1.00 56.78 98 GLU A O 1
ATOM 785 N N . GLU A 1 99 ? -5.556 8.155 -13.713 1.00 53.00 99 GLU A N 1
ATOM 786 C CA . GLU A 1 99 ? -6.298 8.511 -12.510 1.00 53.00 99 GLU A CA 1
ATOM 787 C C . GLU A 1 99 ? -7.682 7.838 -12.512 1.00 53.00 99 GLU A C 1
ATOM 789 O O . GLU A 1 99 ? -8.604 8.275 -13.205 1.00 53.00 99 GLU A O 1
ATOM 794 N N . ASP A 1 100 ? -7.861 6.778 -11.714 1.00 53.94 100 ASP A N 1
ATOM 795 C CA . ASP A 1 100 ? -9.208 6.333 -11.350 1.00 53.94 100 ASP A CA 1
ATOM 796 C C . ASP A 1 100 ? -9.857 7.423 -10.489 1.00 53.94 100 ASP A C 1
ATOM 798 O O . ASP A 1 100 ? -9.563 7.578 -9.298 1.00 53.94 100 ASP A O 1
ATOM 802 N N . LYS A 1 101 ? -10.758 8.183 -11.114 1.00 54.94 101 LYS A N 1
ATOM 803 C CA . LYS A 1 101 ? -11.487 9.295 -10.493 1.00 54.94 101 LYS A CA 1
ATOM 804 C C . LYS A 1 101 ? -12.221 8.886 -9.214 1.00 54.94 101 LYS A C 1
ATOM 806 O O . LYS A 1 101 ? -12.427 9.738 -8.354 1.00 54.94 101 LYS A O 1
ATOM 811 N N . ASN A 1 102 ? -12.574 7.609 -9.051 1.00 52.50 102 ASN A N 1
ATOM 812 C CA . ASN A 1 102 ? -13.240 7.118 -7.844 1.00 52.50 102 ASN A CA 1
ATOM 813 C C . ASN A 1 102 ? -12.279 6.966 -6.655 1.00 52.50 102 ASN A C 1
ATOM 815 O O . ASN A 1 102 ? -12.706 7.049 -5.503 1.00 52.50 102 ASN A O 1
ATOM 819 N N . MET A 1 103 ? -10.980 6.774 -6.908 1.00 58.78 103 MET A N 1
ATOM 820 C CA . MET A 1 103 ? -9.961 6.627 -5.866 1.00 58.78 103 MET A CA 1
ATOM 821 C C . MET A 1 103 ? -9.282 7.944 -5.482 1.00 58.78 103 MET A C 1
ATOM 823 O O . MET A 1 103 ? -8.546 7.956 -4.495 1.00 58.78 103 MET A O 1
ATOM 827 N N . GLY A 1 104 ? -9.572 9.049 -6.182 1.00 64.25 104 GLY A N 1
ATOM 828 C CA . GLY A 1 104 ? -9.028 10.398 -5.960 1.00 64.25 104 GLY A CA 1
ATOM 829 C C . GLY A 1 104 ? -7.505 10.483 -6.139 1.00 64.25 104 GLY A C 1
ATOM 830 O O . GLY A 1 104 ? -6.907 9.599 -6.742 1.00 64.25 104 GLY A O 1
ATOM 831 N N . THR A 1 105 ? -6.863 11.523 -5.586 1.00 67.44 105 THR A N 1
ATOM 832 C CA . THR A 1 105 ? -5.422 11.774 -5.790 1.00 67.44 105 THR A CA 1
ATOM 833 C C . THR A 1 105 ? -4.567 10.539 -5.453 1.00 67.44 105 THR A C 1
ATOM 835 O O . THR A 1 105 ? -4.592 10.084 -4.295 1.00 67.44 105 THR A O 1
ATOM 838 N N . PRO A 1 106 ? -3.806 9.998 -6.427 1.00 69.12 106 PRO A N 1
ATOM 839 C CA . PRO A 1 106 ? -2.940 8.842 -6.226 1.00 69.12 106 PRO A CA 1
ATOM 840 C C . PRO A 1 106 ? -1.913 9.076 -5.116 1.00 69.12 106 PRO A C 1
ATOM 842 O O . PRO A 1 106 ? -1.490 10.201 -4.842 1.00 69.12 106 PRO A O 1
ATOM 845 N N . GLY A 1 107 ? -1.482 7.995 -4.470 1.00 77.75 107 GLY A N 1
ATOM 846 C CA . GLY A 1 107 ? -0.519 8.050 -3.375 1.00 77.75 107 GLY A CA 1
ATOM 847 C C . GLY A 1 107 ? -1.176 7.964 -2.004 1.00 77.75 107 GLY A C 1
ATOM 848 O O . GLY A 1 107 ? -1.873 6.994 -1.719 1.00 77.75 107 GLY A O 1
ATOM 849 N N . HIS A 1 108 ? -0.930 8.943 -1.132 1.00 85.81 108 HIS A N 1
ATOM 850 C CA . HIS A 1 108 ? -1.316 8.853 0.279 1.00 85.81 108 HIS A CA 1
ATOM 851 C C . HIS A 1 108 ? -2.829 8.748 0.477 1.00 85.81 108 HIS A C 1
ATOM 853 O O . HIS A 1 108 ? -3.294 7.816 1.129 1.00 85.81 108 HIS A O 1
ATOM 859 N N . GLN A 1 109 ? -3.595 9.668 -0.111 1.00 87.38 109 GLN A N 1
ATOM 860 C CA . GLN A 1 109 ? -5.047 9.694 0.058 1.00 87.38 109 GLN A CA 1
ATOM 861 C C . GLN A 1 109 ? -5.742 8.536 -0.662 1.00 87.38 109 GLN A C 1
ATOM 863 O O . GLN A 1 109 ? -6.627 7.909 -0.080 1.00 87.38 109 GLN A O 1
ATOM 868 N N . GLY A 1 110 ? -5.326 8.214 -1.894 1.00 89.00 110 GLY A N 1
ATOM 869 C CA . GLY A 1 110 ? -5.835 7.042 -2.614 1.00 89.00 110 GLY A CA 1
ATOM 870 C C . GLY A 1 110 ? -5.622 5.749 -1.824 1.00 89.00 110 GLY A C 1
ATOM 871 O O . GLY A 1 110 ? -6.558 4.973 -1.631 1.00 89.00 110 GLY A O 1
ATOM 872 N N . ALA A 1 111 ? -4.427 5.561 -1.256 1.00 93.06 111 ALA A N 1
ATOM 873 C CA . ALA A 1 111 ? -4.133 4.395 -0.431 1.00 93.06 111 ALA A CA 1
ATOM 874 C C . ALA A 1 111 ? -4.954 4.351 0.863 1.00 93.06 111 ALA A C 1
ATOM 876 O O . ALA A 1 111 ? -5.422 3.282 1.250 1.00 93.06 111 ALA A O 1
ATOM 877 N N . GLN A 1 112 ? -5.156 5.492 1.527 1.00 94.38 112 GLN A N 1
ATOM 878 C CA . GLN A 1 112 ? -5.996 5.568 2.724 1.00 94.38 112 GLN A CA 1
ATOM 879 C C . GLN A 1 112 ? -7.446 5.184 2.412 1.00 94.38 112 GLN A C 1
ATOM 881 O O . GLN A 1 112 ? -8.007 4.360 3.127 1.00 94.38 112 GLN A O 1
ATOM 886 N N . ARG A 1 113 ? -8.036 5.708 1.328 1.00 94.19 113 ARG A N 1
ATOM 887 C CA . ARG A 1 113 ? -9.409 5.366 0.914 1.00 94.19 113 ARG A CA 1
ATOM 888 C C . ARG A 1 113 ? -9.567 3.879 0.607 1.00 94.19 113 ARG A C 1
ATOM 890 O O . ARG A 1 113 ? -10.517 3.259 1.080 1.00 94.19 113 ARG A O 1
ATOM 897 N N . LEU A 1 114 ? -8.620 3.288 -0.122 1.00 95.06 114 LEU A N 1
ATOM 898 C CA . LEU A 1 114 ? -8.676 1.858 -0.423 1.00 95.06 114 LEU A CA 1
ATOM 899 C C . LEU A 1 114 ? -8.503 0.999 0.842 1.00 95.06 114 LEU A C 1
ATOM 901 O O . LEU A 1 114 ? -9.184 -0.010 0.992 1.00 95.06 114 LEU A O 1
ATOM 905 N N . LEU A 1 115 ? -7.662 1.419 1.795 1.00 97.12 115 LEU A N 1
ATOM 906 C CA . LEU A 1 115 ? -7.534 0.741 3.091 1.00 97.12 115 LEU A CA 1
ATOM 907 C C . LEU A 1 115 ? -8.804 0.836 3.941 1.00 97.12 115 LEU A C 1
ATOM 909 O O . LEU A 1 115 ? -9.154 -0.149 4.586 1.00 97.12 115 LEU A O 1
ATOM 913 N N . VAL A 1 116 ? -9.502 1.978 3.933 1.00 97.25 116 VAL A N 1
ATOM 914 C CA . VAL A 1 116 ? -10.820 2.113 4.579 1.00 97.25 116 VAL A CA 1
ATOM 915 C C . VAL A 1 116 ? -11.769 1.058 4.020 1.00 97.25 116 VAL A C 1
ATOM 917 O O . VAL A 1 116 ? -12.287 0.249 4.786 1.00 97.25 116 VAL A O 1
ATOM 920 N N . ARG A 1 117 ? -11.901 0.991 2.690 1.00 96.50 117 ARG A N 1
ATOM 921 C CA . ARG A 1 117 ? -12.762 0.014 2.016 1.00 96.50 117 ARG A CA 1
ATOM 922 C C . ARG A 1 117 ? -12.395 -1.427 2.367 1.00 96.50 117 ARG A C 1
ATOM 924 O O . ARG A 1 117 ? -13.262 -2.197 2.765 1.00 96.50 117 ARG A O 1
ATOM 931 N N . ILE A 1 118 ? -11.110 -1.779 2.273 1.00 97.62 118 ILE A N 1
ATOM 932 C CA . ILE A 1 118 ? -10.609 -3.121 2.607 1.00 97.62 118 ILE A CA 1
ATOM 933 C C . ILE A 1 118 ? -11.040 -3.535 4.017 1.00 97.62 118 ILE A C 1
ATOM 935 O O . ILE A 1 118 ? -11.493 -4.661 4.215 1.00 97.62 118 ILE A O 1
ATOM 939 N N . TYR A 1 119 ? -10.909 -2.638 4.996 1.00 98.50 119 TYR A N 1
ATOM 940 C CA . TYR A 1 119 ? -11.228 -2.945 6.386 1.00 98.50 119 TYR A CA 1
ATOM 941 C C . TYR A 1 119 ? -12.723 -2.876 6.718 1.00 98.50 119 TYR A C 1
ATOM 943 O O . TYR A 1 119 ? -13.157 -3.577 7.630 1.00 98.50 119 TYR A O 1
ATOM 951 N N . GLU A 1 120 ? -13.514 -2.073 6.009 1.00 98.00 120 GLU A N 1
ATOM 952 C CA . GLU A 1 120 ? -14.974 -2.022 6.172 1.00 98.00 120 GLU A CA 1
ATOM 953 C C . GLU A 1 120 ? -15.665 -3.233 5.552 1.00 98.00 120 GLU A C 1
ATOM 955 O O . GLU A 1 120 ? -16.532 -3.830 6.187 1.00 98.00 120 GLU A O 1
ATOM 960 N N . GLU A 1 121 ? -15.259 -3.604 4.338 1.00 97.56 121 GLU A N 1
ATOM 961 C CA . GLU A 1 121 ? -15.856 -4.703 3.575 1.00 97.56 121 GLU A CA 1
ATOM 962 C C . GLU A 1 121 ? -15.222 -6.064 3.913 1.00 97.56 121 GLU A C 1
ATOM 964 O O . GLU A 1 121 ? -15.792 -7.105 3.599 1.00 97.56 121 GLU A O 1
ATOM 969 N N . GLY A 1 122 ? -14.058 -6.083 4.573 1.00 97.38 122 GLY A N 1
ATOM 970 C CA . GLY A 1 122 ? -13.352 -7.322 4.914 1.00 97.38 122 GLY A CA 1
ATOM 971 C C . GLY A 1 122 ? -12.710 -8.006 3.701 1.00 97.38 122 GLY A C 1
ATOM 972 O O . GLY A 1 122 ? -12.734 -9.231 3.572 1.00 97.38 122 GLY A O 1
ATOM 973 N N . ILE A 1 123 ? -12.139 -7.226 2.781 1.00 97.38 123 ILE A N 1
ATOM 974 C CA . ILE A 1 123 ? -11.541 -7.756 1.549 1.00 97.38 123 ILE A CA 1
ATOM 975 C C . ILE A 1 123 ? -10.158 -8.342 1.858 1.00 97.38 123 ILE A C 1
ATOM 977 O O . ILE A 1 123 ? -9.207 -7.621 2.155 1.00 97.38 123 ILE A O 1
ATOM 981 N N . GLY A 1 124 ? -10.041 -9.671 1.811 1.00 95.31 124 GLY A N 1
ATOM 982 C CA . GLY A 1 124 ? -8.788 -10.388 2.084 1.00 95.31 124 GLY A CA 1
ATOM 983 C C . GLY A 1 124 ? -8.328 -10.365 3.549 1.00 95.31 124 GLY A C 1
ATOM 984 O O . GLY A 1 124 ? -7.277 -10.919 3.873 1.00 95.31 124 GLY A O 1
ATOM 985 N N . VAL A 1 125 ? -9.105 -9.745 4.441 1.00 96.88 125 VAL A N 1
ATOM 986 C CA . VAL A 1 125 ? -8.905 -9.688 5.897 1.00 96.88 125 VAL A CA 1
ATOM 987 C C . VAL A 1 125 ? -10.265 -9.663 6.599 1.00 96.88 125 VAL A C 1
ATOM 989 O O . VAL A 1 125 ? -11.230 -9.199 6.006 1.00 96.88 125 VAL A O 1
ATOM 992 N N . PRO A 1 126 ? -10.387 -10.094 7.866 1.00 98.19 126 PRO A N 1
ATOM 993 C CA . PRO A 1 126 ? -11.619 -9.888 8.621 1.00 98.19 126 PRO A CA 1
ATOM 994 C C . PRO A 1 126 ? -11.984 -8.401 8.722 1.00 98.19 126 PRO A C 1
ATOM 996 O O . PRO A 1 126 ? -11.095 -7.550 8.841 1.00 98.19 126 PRO A O 1
ATOM 999 N N . VAL A 1 127 ? -13.287 -8.107 8.733 1.00 98.19 127 VAL A N 1
ATOM 1000 C CA . VAL A 1 127 ? -13.817 -6.753 8.952 1.00 98.19 127 VAL A CA 1
ATOM 1001 C C . VAL A 1 127 ? -13.192 -6.139 10.207 1.00 98.19 127 VAL A C 1
ATOM 1003 O O . VAL A 1 127 ? -13.147 -6.757 11.273 1.00 98.19 127 VAL A O 1
ATOM 1006 N N . ASN A 1 128 ? -12.698 -4.908 10.078 1.00 98.38 128 ASN A N 1
ATOM 1007 C CA . ASN A 1 128 ? -12.014 -4.184 11.141 1.00 98.38 128 ASN A CA 1
ATOM 1008 C C . ASN A 1 128 ? -12.338 -2.684 11.090 1.00 98.38 128 ASN A C 1
ATOM 1010 O O . ASN A 1 128 ? -11.552 -1.859 10.622 1.00 98.38 128 ASN A O 1
ATOM 1014 N N . HIS A 1 129 ? -13.488 -2.315 11.653 1.00 97.88 129 HIS A N 1
ATOM 1015 C CA . HIS A 1 129 ? -13.935 -0.921 11.711 1.00 97.88 129 HIS A CA 1
ATOM 1016 C C . HIS A 1 129 ? -12.960 0.015 12.437 1.00 97.88 129 HIS A C 1
ATOM 1018 O O . HIS A 1 129 ? -12.909 1.202 12.128 1.00 97.88 129 HIS A O 1
ATOM 1024 N N . LYS A 1 130 ? -12.159 -0.504 13.378 1.00 98.25 130 LYS A N 1
ATOM 1025 C CA . LYS A 1 130 ? -11.167 0.297 14.104 1.00 98.25 130 LYS A CA 1
ATOM 1026 C C . LYS A 1 130 ? -10.036 0.756 13.184 1.00 98.25 130 LYS A C 1
ATOM 1028 O O . LYS A 1 130 ? -9.658 1.924 13.228 1.00 98.25 130 LYS A O 1
ATOM 1033 N N . GLU A 1 131 ? -9.495 -0.141 12.358 1.00 97.00 131 GLU A N 1
ATOM 1034 C CA . GLU A 1 131 ? -8.475 0.244 11.375 1.00 97.00 131 GLU A CA 1
ATOM 1035 C C . GLU A 1 131 ? -9.064 1.134 10.279 1.00 97.00 131 GLU A C 1
ATOM 1037 O O . GLU A 1 131 ? -8.432 2.124 9.918 1.00 97.00 131 GLU A O 1
ATOM 1042 N N .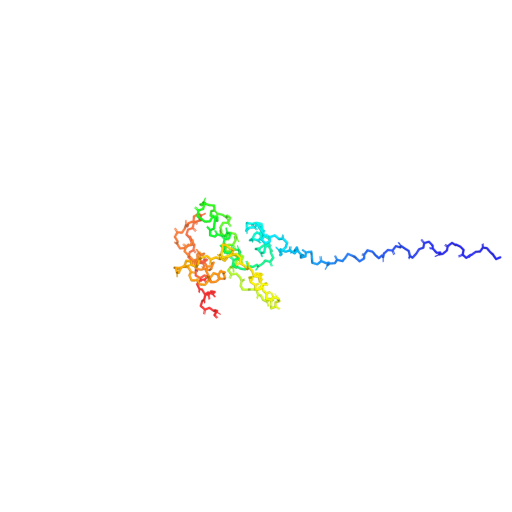 ALA A 1 132 ? -10.279 0.850 9.800 1.00 97.75 132 ALA A N 1
ATOM 1043 C CA . ALA A 1 132 ? -10.955 1.725 8.843 1.00 97.75 132 ALA A CA 1
ATOM 1044 C C . ALA A 1 132 ? -11.072 3.163 9.376 1.00 97.75 132 ALA A C 1
ATOM 1046 O O . ALA A 1 132 ? -10.622 4.104 8.726 1.00 97.75 132 ALA A O 1
ATOM 1047 N N . GLU A 1 133 ? -11.583 3.334 10.596 1.00 97.75 133 GLU A N 1
ATOM 1048 C CA . GLU A 1 133 ? -11.733 4.651 11.218 1.00 97.75 133 GLU A CA 1
ATOM 1049 C C . GLU A 1 133 ? -10.388 5.361 11.410 1.00 97.75 133 GLU A C 1
ATOM 1051 O O . GLU A 1 133 ? -10.267 6.554 11.135 1.00 97.75 133 GLU A O 1
ATOM 1056 N N . ARG A 1 134 ? -9.335 4.623 11.780 1.00 96.12 134 ARG A N 1
ATOM 1057 C CA . ARG A 1 134 ? -7.976 5.172 11.855 1.00 96.12 134 ARG A CA 1
ATOM 1058 C C . ARG A 1 134 ? -7.539 5.793 10.522 1.00 96.12 134 ARG A C 1
ATOM 1060 O O . ARG A 1 134 ? -6.966 6.880 10.525 1.00 96.12 134 ARG A O 1
ATOM 1067 N N . TYR A 1 135 ? -7.801 5.142 9.388 1.00 95.50 135 TYR A N 1
ATOM 1068 C CA . TYR A 1 135 ? -7.476 5.706 8.072 1.00 95.50 135 TYR A CA 1
ATOM 1069 C C . TYR A 1 135 ? -8.412 6.854 7.665 1.00 95.50 135 TYR A C 1
ATOM 1071 O O . TYR A 1 135 ? -7.931 7.811 7.060 1.00 95.50 135 TYR A O 1
ATOM 1079 N N . ARG A 1 136 ? -9.699 6.836 8.050 1.00 94.94 136 ARG A N 1
ATOM 1080 C CA . ARG A 1 136 ? -10.608 7.984 7.841 1.00 94.94 136 ARG A CA 1
ATOM 1081 C C . ARG A 1 136 ? -10.108 9.241 8.552 1.00 94.94 136 ARG A C 1
ATOM 1083 O O . ARG A 1 136 ? -10.074 10.310 7.950 1.00 94.94 136 ARG A O 1
ATOM 1090 N N . GLN A 1 137 ? -9.648 9.102 9.792 1.00 94.44 137 GLN A N 1
ATOM 1091 C CA . GLN A 1 137 ? -9.071 10.209 10.559 1.00 94.44 137 GLN A CA 1
ATOM 1092 C C . GLN A 1 137 ? -7.798 10.756 9.905 1.00 94.44 137 GLN A C 1
ATOM 1094 O O . GLN A 1 137 ? -7.590 11.965 9.883 1.00 94.44 137 GLN A O 1
ATOM 1099 N N . MET A 1 138 ? -6.966 9.886 9.318 1.00 90.69 138 MET A N 1
ATOM 1100 C CA . MET A 1 138 ? -5.786 10.326 8.565 1.00 90.69 138 MET A CA 1
ATOM 1101 C C . MET A 1 138 ? -6.152 11.154 7.328 1.00 90.69 138 MET A C 1
ATOM 1103 O O . MET A 1 138 ? -5.431 12.099 7.031 1.00 90.69 138 MET A O 1
ATOM 1107 N N . ILE A 1 139 ? -7.245 10.822 6.632 1.00 90.12 139 ILE A N 1
ATOM 1108 C CA . ILE A 1 139 ? -7.735 11.593 5.476 1.00 90.12 139 ILE A CA 1
ATOM 1109 C C . ILE A 1 139 ? -8.228 12.973 5.927 1.00 90.12 139 ILE A C 1
ATOM 1111 O O . IL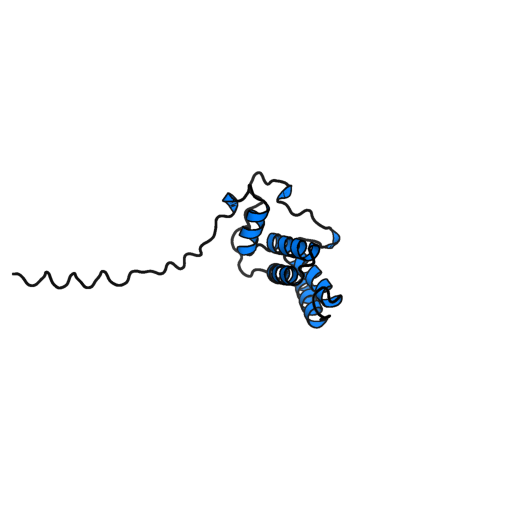E A 1 139 ? -7.922 13.968 5.284 1.00 90.12 139 ILE A O 1
ATOM 1115 N N . GLN A 1 140 ? -8.974 13.038 7.033 1.00 88.19 140 GLN A N 1
ATOM 1116 C CA . GLN A 1 140 ? -9.541 14.288 7.559 1.00 88.19 140 GLN A CA 1
ATOM 1117 C C . GLN A 1 140 ? -8.488 15.252 8.129 1.00 88.19 140 GLN A C 1
ATO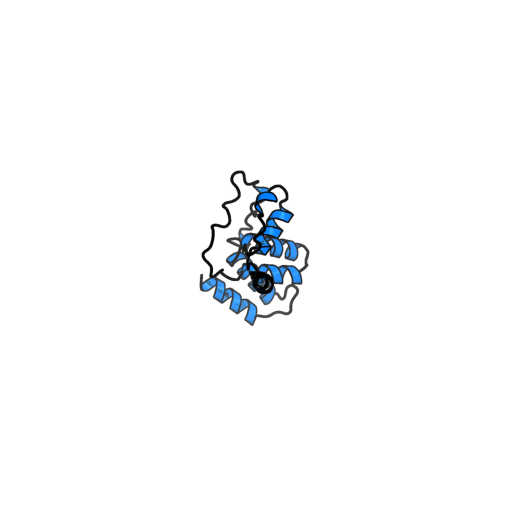M 1119 O O . GLN A 1 140 ? -8.759 16.441 8.262 1.00 88.19 140 GLN A O 1
ATOM 1124 N N . ALA A 1 141 ? -7.313 14.741 8.502 1.00 81.62 141 ALA A N 1
ATOM 1125 C CA . ALA A 1 141 ? -6.230 15.517 9.102 1.00 81.62 141 ALA A CA 1
ATOM 1126 C C . ALA A 1 141 ? -5.233 16.113 8.084 1.00 81.62 141 ALA A C 1
ATOM 1128 O O . ALA A 1 141 ? -4.250 16.727 8.505 1.00 81.62 141 ALA A O 1
ATOM 1129 N N . GLN A 1 142 ? -5.434 15.885 6.781 1.00 71.25 142 GLN A N 1
ATOM 1130 C CA . GLN A 1 142 ? -4.591 16.386 5.683 1.00 71.25 142 GLN A CA 1
ATOM 1131 C C . GLN A 1 142 ? -5.191 17.630 5.037 1.00 71.25 142 GLN A C 1
ATOM 1133 O O . GLN A 1 142 ? -4.383 18.507 4.662 1.00 71.25 142 GLN A O 1
#

Secondary structure (DSSP, 8-state):
---STTSTTSSSS-------------GGGGTT-HHHHHHHHHHTT-HHHHHHHHHHHHHTT-HHHHHHHHHHHTSPPS---S----S-TT--GGGSPP--TTT-STTHHHHHHHHHHHHHHTSSS---HHHHHHHHHHHHT-